Protein AF-A0A6A2F2E6-F1 (afdb_monomer)

Nearest PDB structures (foldseek):
  6nr8-assembly1_4  TM=7.360E-01  e=3.301E-01  Homo sapiens
  8i7o-assembly1_D4  TM=3.933E-01  e=9.699E+00  Mus musculus

Foldseek 3Di:
DPDLVNLVVVLVVLVVVLVVLVVVLVVLVVVLVVVVDDDDPQDWDFDDDVPDTDTDSDNVVSNVVSVVSSVVSVVVSVVSVVVSVVSVCVSPDDDD

Secondary structure (DSSP, 8-state):
---HHHHHHHHHHHHHHHHHHHHHHHHHHHHHHHTTSS------EEEEETTEEEEE--HHHHHHHHHHHHHHHHHHHHHHHHHHHHHHHHHHSPP-

Mean predicted aligned error: 10.15 Å

pLDDT: mean 73.49, std 14.68, range [41.59, 91.19]

Structure (mmCIF, N/CA/C/O backbone):
data_AF-A0A6A2F2E6-F1
#
_entry.id   AF-A0A6A2F2E6-F1
#
loop_
_atom_site.group_PDB
_atom_site.id
_atom_site.type_symbol
_atom_site.label_atom_id
_atom_site.label_alt_id
_atom_site.label_comp_id
_atom_site.label_asym_id
_atom_site.label_entity_id
_atom_site.label_seq_id
_atom_site.pdbx_PDB_ins_code
_atom_site.Cartn_x
_atom_site.Cartn_y
_atom_site.Cartn_z
_atom_site.occupancy
_atom_site.B_iso_or_equiv
_atom_site.auth_seq_id
_atom_site.auth_comp_id
_atom_site.auth_asym_id
_atom_site.auth_atom_id
_atom_site.pdbx_PDB_model_num
ATOM 1 N N . MET A 1 1 ? -9.487 -8.969 29.218 1.00 50.56 1 MET A N 1
ATOM 2 C CA . MET A 1 1 ? -10.367 -8.064 28.449 1.00 50.56 1 MET A CA 1
ATOM 3 C C . MET A 1 1 ? -9.460 -7.045 27.780 1.00 50.56 1 MET A C 1
ATOM 5 O O . MET A 1 1 ? -8.777 -6.346 28.517 1.00 50.56 1 MET A O 1
ATOM 9 N N . GLU A 1 2 ? -9.368 -7.004 26.446 1.00 54.97 2 GLU A N 1
ATOM 10 C CA . GLU A 1 2 ? -8.631 -5.923 25.762 1.00 54.97 2 GLU A CA 1
ATOM 11 C C . GLU A 1 2 ? -9.223 -4.571 26.191 1.00 54.97 2 GLU A C 1
ATOM 13 O O . GLU A 1 2 ? -10.447 -4.394 26.255 1.00 54.97 2 GLU A O 1
ATOM 18 N N . ASN A 1 3 ? -8.344 -3.645 26.572 1.00 79.88 3 ASN A N 1
ATOM 19 C CA . ASN A 1 3 ? -8.717 -2.322 27.050 1.00 79.88 3 ASN A CA 1
ATOM 20 C C . ASN A 1 3 ? -9.184 -1.493 25.845 1.00 79.88 3 ASN A C 1
ATOM 22 O O . ASN A 1 3 ? -8.506 -1.458 24.823 1.00 79.88 3 ASN A O 1
ATOM 26 N N . THR A 1 4 ? -10.320 -0.804 25.934 1.00 76.38 4 THR A N 1
ATOM 27 C CA . THR A 1 4 ? -10.843 0.026 24.833 1.00 76.38 4 THR A CA 1
ATOM 28 C C . THR A 1 4 ? -9.798 1.040 24.333 1.00 76.38 4 THR A C 1
ATOM 30 O O . THR A 1 4 ? -9.708 1.300 23.136 1.00 76.38 4 THR A O 1
ATOM 33 N N . ASN A 1 5 ? -8.925 1.535 25.222 1.00 80.75 5 ASN A N 1
ATOM 34 C CA . ASN A 1 5 ? -7.792 2.394 24.854 1.00 80.75 5 ASN A CA 1
ATOM 35 C C . ASN A 1 5 ? -6.751 1.701 23.956 1.00 80.75 5 ASN A C 1
ATOM 37 O O . ASN A 1 5 ? -6.121 2.348 23.124 1.00 80.75 5 ASN A O 1
ATOM 41 N N . GLU A 1 6 ? -6.553 0.395 24.110 1.00 84.69 6 GLU A N 1
ATOM 42 C CA . GLU A 1 6 ? -5.652 -0.405 23.275 1.00 84.69 6 GLU A CA 1
ATOM 43 C C . GLU A 1 6 ? -6.238 -0.613 21.872 1.00 84.69 6 GLU A C 1
ATOM 45 O O . GLU A 1 6 ? -5.528 -0.469 20.875 1.00 84.69 6 GLU A O 1
ATOM 50 N N . LEU A 1 7 ? -7.554 -0.834 21.785 1.00 82.75 7 LEU A N 1
ATOM 51 C CA . LEU A 1 7 ? -8.276 -0.931 20.514 1.00 82.75 7 LEU A CA 1
ATOM 52 C C . LEU A 1 7 ? -8.220 0.385 19.720 1.00 82.75 7 LEU A C 1
ATOM 54 O O . LEU A 1 7 ? -7.969 0.355 18.515 1.00 82.75 7 LEU A O 1
ATOM 58 N N . TYR A 1 8 ? -8.364 1.539 20.383 1.00 86.50 8 TYR A N 1
ATOM 59 C CA . TYR A 1 8 ? -8.199 2.847 19.737 1.00 86.50 8 TYR A CA 1
ATOM 60 C C . TYR A 1 8 ? -6.769 3.078 19.230 1.00 86.50 8 TYR A C 1
ATOM 62 O O . TYR A 1 8 ? -6.593 3.435 18.066 1.00 86.50 8 TYR A O 1
ATOM 70 N N . LYS A 1 9 ? -5.737 2.789 20.035 1.00 88.12 9 LYS A N 1
ATOM 71 C CA . LYS A 1 9 ? -4.331 2.886 19.588 1.00 88.12 9 LYS A CA 1
ATOM 72 C C . LYS A 1 9 ? -4.041 1.989 18.382 1.00 88.12 9 LYS A C 1
ATOM 74 O O . LYS A 1 9 ? -3.326 2.379 17.453 1.00 88.12 9 LYS A O 1
ATOM 79 N N . ARG A 1 10 ? -4.610 0.781 18.369 1.00 86.00 10 ARG A N 1
ATOM 80 C CA . ARG A 1 10 ? -4.485 -0.155 17.246 1.00 86.00 10 ARG A CA 1
ATOM 81 C C . ARG A 1 10 ? -5.175 0.386 15.994 1.00 86.00 10 ARG A C 1
ATOM 83 O O . ARG A 1 10 ? -4.603 0.299 14.908 1.00 86.00 10 ARG A O 1
ATOM 90 N N . LEU A 1 11 ? -6.356 0.984 16.141 1.00 87.81 11 LEU A N 1
ATOM 91 C CA . LEU A 1 11 ? -7.081 1.635 15.051 1.00 87.81 11 LEU A CA 1
ATOM 92 C C . LEU A 1 11 ? -6.282 2.807 14.459 1.00 87.81 11 LEU A C 1
ATOM 94 O O . LEU A 1 11 ? -6.104 2.867 13.243 1.00 87.81 11 LEU A O 1
ATOM 98 N N . GLU A 1 12 ? -5.741 3.692 15.299 1.00 89.50 12 GLU A N 1
ATOM 99 C CA . GLU A 1 12 ? -4.890 4.811 14.871 1.00 89.50 12 GLU A CA 1
ATOM 100 C C . GLU A 1 12 ? -3.671 4.325 14.079 1.00 89.50 12 GLU A C 1
ATOM 102 O O . GLU A 1 12 ? -3.391 4.830 12.988 1.00 89.50 12 GLU A O 1
ATOM 107 N N . THR A 1 13 ? -2.999 3.285 14.580 1.00 89.88 13 THR A N 1
ATOM 108 C CA . THR A 1 13 ? -1.851 2.660 13.906 1.00 89.88 13 THR A CA 1
ATOM 109 C C . THR A 1 13 ? -2.236 2.115 12.528 1.00 89.88 13 THR A C 1
ATOM 111 O O . THR A 1 13 ? -1.552 2.367 11.534 1.00 89.88 13 THR A O 1
ATOM 114 N N . LEU A 1 14 ? -3.363 1.403 12.428 1.00 85.94 14 LEU A N 1
ATOM 115 C CA . LE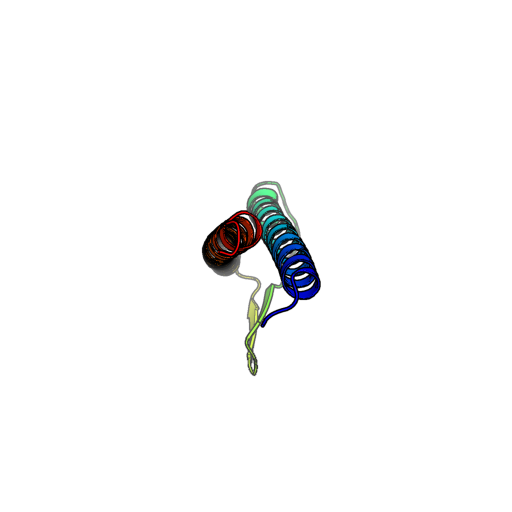U A 1 14 ? -3.842 0.850 11.159 1.00 85.94 14 LEU A CA 1
ATOM 116 C C . LEU A 1 14 ? -4.217 1.944 10.154 1.00 85.94 14 LEU A C 1
ATOM 118 O O . LEU A 1 14 ? -3.879 1.829 8.974 1.00 85.94 14 LEU A O 1
ATOM 122 N N . VAL A 1 15 ? -4.858 3.023 10.609 1.00 87.94 15 VAL A N 1
ATOM 123 C CA . VAL A 1 15 ? -5.182 4.186 9.772 1.00 87.94 15 VAL A CA 1
ATOM 124 C C . VAL A 1 15 ? -3.907 4.871 9.275 1.00 87.94 15 VAL A C 1
ATOM 126 O O . VAL A 1 15 ? -3.825 5.222 8.095 1.00 87.94 15 VAL A O 1
ATOM 129 N N . ALA A 1 16 ? -2.899 5.038 10.136 1.00 87.88 16 ALA A N 1
ATOM 130 C CA . ALA A 1 16 ? -1.607 5.601 9.753 1.00 87.88 16 ALA A CA 1
ATOM 131 C C . ALA A 1 16 ? -0.914 4.742 8.682 1.00 87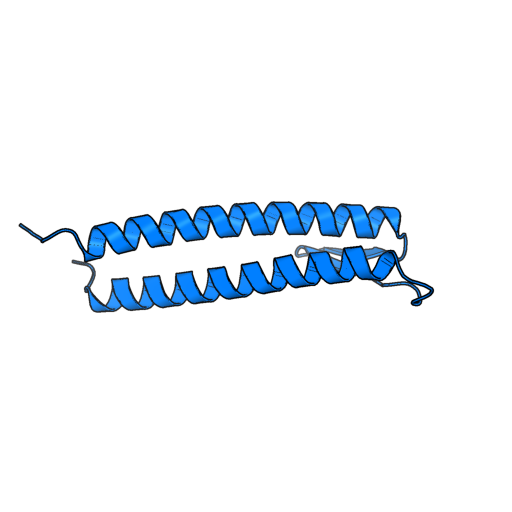.88 16 ALA A C 1
ATOM 133 O O . ALA A 1 16 ? -0.488 5.269 7.652 1.00 87.88 16 ALA A O 1
ATOM 134 N N . HIS A 1 17 ? -0.886 3.418 8.862 1.00 86.00 17 HIS A N 1
ATOM 135 C CA . HIS A 1 17 ? -0.332 2.488 7.875 1.00 86.00 17 HIS A CA 1
ATOM 136 C C . HIS A 1 17 ? -1.093 2.526 6.545 1.00 86.00 17 HIS A C 1
ATOM 138 O O . HIS A 1 17 ? -0.467 2.601 5.489 1.00 86.00 17 HIS A O 1
ATOM 144 N N . ARG A 1 18 ? -2.434 2.553 6.567 1.00 90.00 18 ARG A N 1
ATOM 145 C CA . ARG A 1 18 ? -3.254 2.671 5.348 1.00 90.00 18 ARG A CA 1
ATOM 146 C C .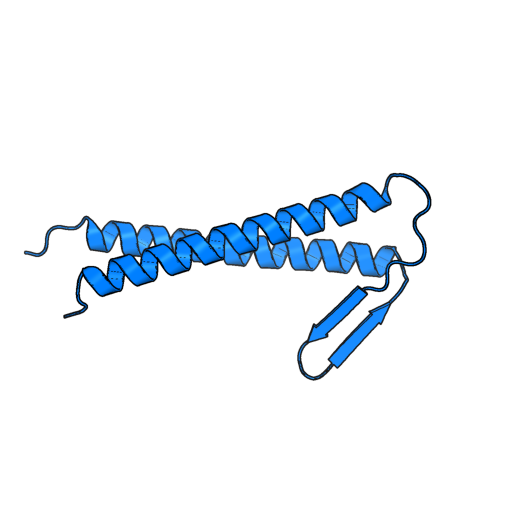 ARG A 1 18 ? -2.924 3.948 4.570 1.00 90.00 18 ARG A C 1
ATOM 148 O O . ARG A 1 18 ? -2.780 3.907 3.348 1.00 90.00 18 ARG A O 1
ATOM 155 N N . LYS A 1 19 ? -2.778 5.081 5.270 1.00 87.69 19 LYS A N 1
ATOM 156 C CA . LYS A 1 19 ? -2.394 6.370 4.665 1.00 87.69 19 LYS A CA 1
ATOM 157 C C . LYS A 1 19 ? -0.993 6.313 4.054 1.00 87.69 19 LYS A C 1
ATOM 159 O O . LYS A 1 19 ? -0.808 6.810 2.946 1.00 87.69 19 LYS A O 1
ATOM 164 N N . ALA A 1 20 ? -0.029 5.708 4.745 1.00 81.88 20 ALA A N 1
ATOM 165 C CA . ALA A 1 20 ? 1.330 5.543 4.234 1.00 81.88 20 ALA A CA 1
ATOM 166 C C . ALA A 1 20 ? 1.361 4.682 2.958 1.00 81.88 20 ALA A C 1
ATOM 168 O O . ALA A 1 20 ? 1.916 5.117 1.951 1.00 81.88 20 ALA A O 1
ATOM 169 N N . LEU A 1 21 ? 0.680 3.530 2.963 1.00 79.88 21 LEU A N 1
ATOM 170 C CA . LEU A 1 21 ? 0.560 2.650 1.794 1.00 79.88 21 LEU A CA 1
ATOM 171 C C . LEU A 1 21 ? -0.134 3.342 0.612 1.00 79.88 21 LEU A C 1
ATOM 173 O O . LEU A 1 21 ? 0.294 3.190 -0.532 1.00 79.88 21 LEU A O 1
ATOM 177 N N . SER A 1 22 ? -1.171 4.146 0.876 1.00 81.94 22 SER A N 1
ATOM 178 C CA . SER A 1 22 ? -1.855 4.925 -0.170 1.00 81.94 22 SER A CA 1
ATOM 179 C C . SER A 1 22 ? -0.887 5.909 -0.836 1.00 81.94 22 SER A C 1
ATOM 181 O O . SER A 1 22 ? -0.747 5.899 -2.054 1.00 81.94 22 SER A O 1
ATOM 183 N N . ARG A 1 23 ? -0.125 6.675 -0.039 1.00 83.12 23 ARG A N 1
ATOM 184 C CA . ARG A 1 23 ? 0.893 7.609 -0.555 1.00 83.12 23 ARG A CA 1
ATOM 185 C C . ARG A 1 23 ? 1.978 6.904 -1.369 1.00 83.12 23 ARG A C 1
ATOM 187 O O . ARG A 1 23 ? 2.392 7.423 -2.398 1.00 83.12 23 ARG A O 1
ATOM 194 N N . GLN A 1 24 ? 2.439 5.735 -0.922 1.00 75.19 24 GLN A N 1
ATOM 195 C CA . GLN A 1 24 ? 3.419 4.937 -1.666 1.00 75.19 24 GLN A CA 1
ATOM 196 C C . GLN A 1 24 ? 2.850 4.447 -3.003 1.00 75.19 24 GLN A C 1
ATOM 198 O O . GLN A 1 24 ? 3.530 4.520 -4.022 1.00 75.19 24 GLN A O 1
ATOM 203 N N . THR A 1 25 ? 1.589 4.010 -3.017 1.00 80.88 25 THR A N 1
ATOM 204 C CA . THR A 1 25 ? 0.891 3.593 -4.243 1.00 80.88 25 THR A CA 1
ATOM 205 C C . THR A 1 25 ? 0.751 4.756 -5.228 1.00 80.88 25 THR A C 1
ATOM 207 O O . THR A 1 25 ? 1.043 4.593 -6.414 1.00 80.88 25 THR A O 1
ATOM 210 N N . ASP A 1 26 ? 0.366 5.939 -4.743 1.00 79.25 26 ASP A N 1
ATOM 211 C CA . ASP A 1 26 ? 0.258 7.153 -5.559 1.00 79.25 26 ASP A CA 1
ATOM 212 C C . ASP A 1 26 ? 1.622 7.579 -6.115 1.00 79.25 26 ASP A C 1
ATOM 214 O O . ASP A 1 26 ? 1.737 7.908 -7.295 1.00 79.25 26 ASP A O 1
ATOM 218 N N . HIS A 1 27 ? 2.678 7.507 -5.302 1.00 78.12 27 HIS A N 1
ATOM 219 C CA . HIS A 1 27 ? 4.036 7.818 -5.741 1.00 78.12 27 HIS A CA 1
ATOM 220 C C . HIS A 1 27 ? 4.516 6.873 -6.849 1.00 78.12 27 HIS A C 1
ATOM 222 O O . HIS A 1 27 ? 5.021 7.341 -7.867 1.00 78.12 27 HIS A O 1
ATOM 228 N N . LEU A 1 28 ? 4.290 5.561 -6.713 1.00 78.31 28 LEU A N 1
ATOM 229 C CA . LEU A 1 28 ? 4.616 4.587 -7.763 1.00 78.31 28 LEU A CA 1
ATOM 230 C C . LEU A 1 28 ? 3.874 4.881 -9.071 1.00 78.31 28 LEU A C 1
ATOM 232 O O . LEU A 1 28 ? 4.436 4.701 -10.151 1.00 78.31 28 LEU A O 1
ATOM 236 N N . ARG A 1 29 ? 2.623 5.345 -8.984 1.00 81.62 29 ARG A N 1
ATOM 237 C CA . ARG A 1 29 ? 1.836 5.753 -10.153 1.00 81.62 29 ARG A CA 1
ATOM 238 C C . ARG A 1 29 ? 2.425 6.992 -10.824 1.00 81.62 29 ARG A C 1
ATOM 240 O O . ARG A 1 29 ? 2.515 7.016 -12.048 1.00 81.62 29 ARG A O 1
ATOM 247 N N . VAL A 1 30 ? 2.847 7.992 -10.048 1.00 78.75 30 VAL A N 1
ATOM 248 C CA . VAL A 1 30 ? 3.520 9.191 -10.574 1.00 78.75 30 VAL A CA 1
ATOM 249 C C . VAL A 1 30 ? 4.832 8.810 -11.256 1.00 78.75 30 VAL A C 1
ATOM 251 O O . VAL A 1 30 ? 5.033 9.192 -12.401 1.00 78.75 30 VAL A O 1
ATOM 254 N N . MET A 1 31 ? 5.668 7.975 -10.630 1.00 73.38 31 MET A N 1
ATOM 255 C CA . MET A 1 31 ? 6.918 7.502 -11.242 1.00 73.38 31 MET A CA 1
ATOM 256 C C . MET A 1 31 ? 6.666 6.753 -12.559 1.00 73.38 31 MET A C 1
ATOM 258 O O . MET A 1 31 ? 7.366 6.973 -13.545 1.00 73.38 31 MET A O 1
ATOM 262 N N . GLU A 1 32 ? 5.639 5.898 -12.611 1.00 71.50 32 GLU A N 1
ATOM 263 C CA . GLU A 1 32 ? 5.240 5.214 -13.844 1.00 71.50 32 GLU A CA 1
ATOM 264 C C . GLU A 1 32 ? 4.781 6.195 -14.940 1.00 71.50 32 GLU A C 1
ATOM 266 O O . GLU A 1 32 ? 5.106 5.997 -16.112 1.00 71.50 32 GLU A O 1
ATOM 271 N N . GLN A 1 33 ? 4.056 7.257 -14.574 1.00 70.88 33 GLN A N 1
ATOM 272 C CA . GLN A 1 33 ? 3.536 8.271 -15.499 1.00 70.88 33 GLN A CA 1
ATOM 273 C C . GLN A 1 33 ? 4.605 9.268 -15.969 1.00 70.88 33 GLN A C 1
ATOM 275 O O . GLN A 1 33 ? 4.626 9.620 -17.149 1.00 70.88 33 GLN A O 1
ATOM 280 N N . GLU A 1 34 ? 5.522 9.686 -15.099 1.00 66.44 34 GLU A N 1
ATOM 281 C CA . GLU A 1 34 ? 6.654 10.559 -15.438 1.00 66.44 34 GLU A CA 1
ATOM 282 C C . GLU A 1 34 ? 7.587 9.897 -16.465 1.00 66.44 34 GLU A C 1
ATOM 284 O O . GLU A 1 34 ? 8.178 10.575 -17.302 1.00 66.44 34 GLU A O 1
ATOM 289 N N . HIS A 1 35 ? 7.634 8.560 -16.528 1.00 58.34 35 HIS A N 1
ATOM 290 C CA . HIS A 1 35 ? 8.328 7.840 -17.604 1.00 58.34 35 HIS A CA 1
ATOM 291 C C . HIS A 1 35 ? 7.738 8.044 -19.007 1.00 58.34 35 HIS A C 1
ATOM 293 O O . HIS A 1 35 ? 8.392 7.687 -19.992 1.00 58.34 35 HIS A O 1
ATOM 299 N N . THR A 1 36 ? 6.536 8.613 -19.116 1.00 54.56 36 THR A N 1
ATOM 300 C CA . THR A 1 36 ? 5.897 8.954 -20.395 1.00 54.56 36 THR A CA 1
ATOM 301 C C . THR A 1 36 ? 6.322 10.333 -20.916 1.00 54.56 36 THR A C 1
ATOM 303 O O . THR A 1 36 ? 6.113 10.611 -22.093 1.00 54.56 36 THR A O 1
ATOM 306 N N . ILE A 1 37 ? 6.956 11.181 -20.093 1.00 41.59 37 ILE A N 1
ATOM 307 C CA . ILE A 1 37 ? 7.357 12.546 -20.465 1.00 41.59 37 ILE A CA 1
ATOM 308 C C . ILE A 1 37 ? 8.884 12.679 -20.347 1.00 41.59 37 ILE A C 1
ATOM 310 O O . ILE A 1 37 ? 9.433 12.897 -19.279 1.00 41.59 37 ILE A O 1
ATOM 314 N N . ASN A 1 38 ? 9.561 12.523 -21.487 1.00 44.41 38 ASN A N 1
ATOM 315 C CA . ASN A 1 38 ? 10.923 12.972 -21.801 1.00 44.41 38 ASN A CA 1
ATOM 316 C C . ASN A 1 38 ? 12.055 12.730 -20.775 1.00 44.41 38 ASN A C 1
ATOM 318 O O . ASN A 1 38 ? 12.281 13.485 -19.837 1.00 44.41 38 ASN A O 1
ATOM 322 N N . GLY A 1 39 ? 12.932 11.780 -21.116 1.00 44.69 39 GLY A N 1
ATOM 323 C CA . GLY A 1 39 ? 14.374 12.049 -21.038 1.00 44.69 39 GLY A CA 1
ATOM 324 C C . GLY A 1 39 ? 15.065 12.066 -19.671 1.00 44.69 39 GLY A C 1
ATOM 325 O O . GLY A 1 39 ? 16.134 12.659 -19.587 1.00 44.69 39 GLY A O 1
ATOM 326 N N . TYR A 1 40 ? 14.557 11.398 -18.631 1.00 44.00 40 TYR A N 1
ATOM 327 C CA . TYR A 1 40 ? 15.329 11.237 -17.387 1.00 44.00 40 TYR A CA 1
ATOM 328 C C . TYR A 1 40 ? 16.281 10.017 -17.410 1.00 44.00 40 TYR A C 1
ATOM 330 O O . TYR A 1 40 ? 15.920 8.942 -17.910 1.00 44.00 40 TYR A O 1
ATOM 338 N N . PRO A 1 41 ? 17.522 10.167 -16.901 1.00 45.78 41 PRO A N 1
ATOM 339 C CA . PRO A 1 41 ? 18.591 9.187 -17.034 1.00 45.78 41 PRO A CA 1
ATOM 340 C C . PRO A 1 41 ? 18.315 7.958 -16.164 1.00 45.78 41 PRO A C 1
ATOM 342 O O . PRO A 1 41 ? 18.019 8.081 -14.982 1.00 45.78 41 PRO A O 1
ATOM 345 N N . LYS A 1 42 ? 18.423 6.772 -16.780 1.00 48.19 42 LYS A N 1
ATOM 346 C CA . LYS A 1 42 ? 18.576 5.435 -16.166 1.00 48.19 42 LYS A CA 1
ATOM 347 C C . LYS A 1 42 ? 18.106 5.350 -14.707 1.00 48.19 42 LYS A C 1
ATOM 349 O O . LYS A 1 42 ? 18.922 5.289 -13.789 1.00 48.19 42 LYS A O 1
ATOM 354 N N . MET A 1 43 ? 16.790 5.296 -14.505 1.00 48.44 43 MET A N 1
ATOM 355 C CA . MET A 1 43 ? 16.242 5.025 -13.183 1.00 48.44 43 MET A CA 1
ATOM 356 C C . MET A 1 43 ? 16.741 3.652 -12.718 1.00 48.44 43 MET A C 1
ATOM 358 O O . MET A 1 43 ? 16.498 2.638 -13.371 1.00 48.44 43 MET A O 1
ATOM 362 N N . ARG A 1 44 ? 17.514 3.637 -11.631 1.00 52.12 44 ARG A N 1
ATOM 363 C CA . ARG A 1 44 ? 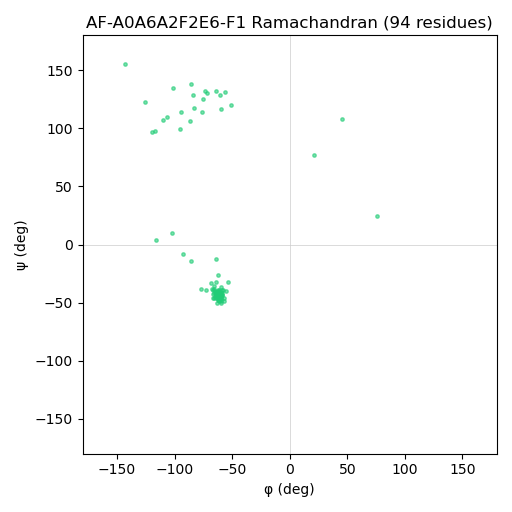18.080 2.424 -11.043 1.00 52.12 44 ARG A CA 1
ATOM 364 C C . ARG A 1 44 ? 17.153 1.979 -9.927 1.00 52.12 44 ARG A C 1
ATOM 366 O O . ARG A 1 44 ? 17.214 2.510 -8.824 1.00 52.12 44 ARG A O 1
ATOM 373 N N . LEU A 1 45 ? 16.302 1.005 -10.217 1.00 56.75 45 LEU A N 1
ATOM 374 C CA . LEU A 1 45 ? 15.480 0.392 -9.184 1.00 56.75 45 LEU A CA 1
ATOM 375 C C . LEU A 1 45 ? 16.365 -0.546 -8.357 1.00 56.75 45 LEU A C 1
ATOM 377 O O . LEU A 1 45 ? 17.019 -1.406 -8.942 1.00 56.75 45 LEU A O 1
ATOM 381 N N . SER A 1 46 ? 16.405 -0.363 -7.036 1.00 54.34 46 SER A N 1
ATOM 382 C CA . SER A 1 46 ? 16.949 -1.350 -6.097 1.00 54.34 46 SER A CA 1
ATOM 383 C C . SER A 1 46 ? 15.778 -1.914 -5.305 1.00 54.34 46 SER A C 1
ATOM 385 O O . SER A 1 46 ? 15.192 -1.197 -4.502 1.00 54.34 46 SER A O 1
ATOM 387 N N . ILE A 1 47 ? 15.398 -3.159 -5.582 1.00 55.78 47 ILE A N 1
ATOM 388 C CA . ILE A 1 47 ? 14.379 -3.858 -4.790 1.00 55.78 47 ILE A CA 1
ATOM 389 C C . ILE A 1 47 ? 15.131 -4.657 -3.740 1.00 55.78 47 ILE A C 1
ATOM 391 O O . ILE A 1 47 ? 15.887 -5.564 -4.093 1.00 55.78 47 ILE A O 1
ATOM 395 N N . GLU A 1 48 ? 14.954 -4.302 -2.474 1.00 48.75 48 GLU A N 1
ATOM 396 C CA . GLU A 1 48 ? 15.461 -5.082 -1.352 1.00 48.75 48 GLU A CA 1
ATOM 397 C C . GLU A 1 48 ? 14.427 -6.150 -0.994 1.00 48.75 48 GLU A C 1
ATOM 399 O O . GLU A 1 48 ? 13.368 -5.861 -0.445 1.00 48.75 48 GLU A O 1
ATOM 404 N N . SER A 1 49 ? 14.730 -7.397 -1.336 1.00 48.62 49 SER A N 1
ATOM 405 C CA . SER A 1 49 ? 14.024 -8.577 -0.846 1.00 48.62 49 SER A CA 1
ATOM 406 C C . SER A 1 49 ? 15.050 -9.364 -0.057 1.00 48.62 49 SER A C 1
ATOM 408 O O . SER A 1 49 ? 15.876 -10.024 -0.666 1.00 48.62 49 SER A O 1
ATOM 410 N N . HIS A 1 50 ? 15.090 -9.231 1.271 1.00 45.81 50 HIS A N 1
ATOM 411 C CA . HIS A 1 50 ? 16.140 -9.857 2.082 1.00 45.81 50 HIS A CA 1
ATOM 412 C C . HIS A 1 50 ? 16.272 -11.361 1.743 1.00 45.81 50 HIS A C 1
ATOM 414 O O . HIS A 1 50 ? 15.278 -12.075 1.890 1.00 45.81 50 HIS A O 1
ATOM 420 N N . PRO A 1 51 ? 17.442 -11.857 1.276 1.00 49.59 51 PRO A N 1
ATOM 421 C CA . PRO A 1 51 ? 18.780 -11.235 1.277 1.00 49.59 51 PRO A CA 1
ATOM 422 C C . PRO A 1 51 ? 19.269 -10.635 -0.070 1.00 49.59 51 PRO A C 1
ATOM 424 O O . PRO A 1 51 ? 20.441 -10.295 -0.208 1.00 49.59 51 PRO A O 1
ATOM 427 N N . HIS A 1 52 ? 18.423 -10.518 -1.089 1.00 48.12 52 HIS A N 1
ATOM 428 C CA . HIS A 1 52 ? 18.767 -10.091 -2.445 1.00 48.12 52 HIS A CA 1
ATOM 429 C C . HIS A 1 52 ? 18.400 -8.630 -2.754 1.00 48.12 52 HIS A C 1
ATOM 431 O O . HIS A 1 52 ? 17.284 -8.168 -2.518 1.00 48.12 52 HIS A O 1
ATOM 437 N N . THR A 1 53 ? 19.333 -7.911 -3.384 1.00 56.69 53 THR A N 1
ATOM 438 C CA . THR A 1 53 ? 19.067 -6.603 -3.997 1.00 56.69 53 THR A CA 1
ATOM 439 C C . THR A 1 53 ? 19.051 -6.741 -5.514 1.00 56.69 53 THR A C 1
ATO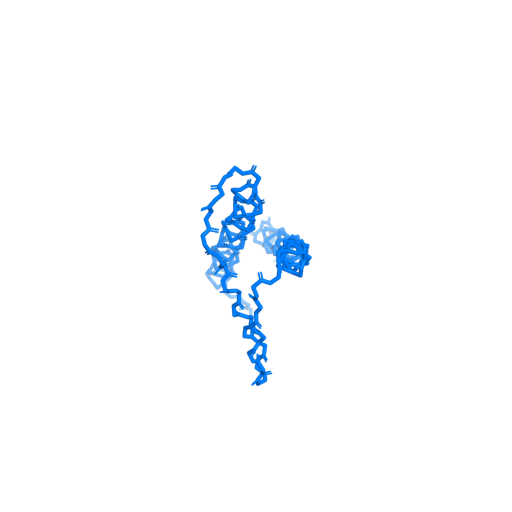M 441 O O . THR A 1 53 ? 20.097 -6.927 -6.138 1.00 56.69 53 THR A O 1
ATOM 444 N N . PHE A 1 54 ? 17.880 -6.614 -6.135 1.00 58.06 54 PHE A N 1
ATOM 445 C CA . PHE A 1 54 ? 17.772 -6.597 -7.595 1.00 58.06 54 PHE A CA 1
ATOM 446 C C . PHE A 1 54 ? 18.021 -5.184 -8.132 1.00 58.06 54 PHE A C 1
ATOM 448 O O . PHE A 1 54 ? 17.390 -4.241 -7.659 1.00 58.06 54 PHE A O 1
ATOM 455 N N . LYS A 1 55 ? 18.920 -5.032 -9.118 1.00 63.16 55 LYS A N 1
ATOM 456 C CA . LYS A 1 55 ? 19.264 -3.739 -9.738 1.00 63.16 55 LYS A CA 1
ATOM 457 C C . LYS A 1 55 ? 19.090 -3.799 -11.251 1.00 63.16 55 LYS A C 1
ATOM 459 O O . LYS A 1 55 ? 19.737 -4.605 -11.911 1.00 63.16 55 LYS A O 1
ATOM 464 N N . THR A 1 56 ? 18.268 -2.918 -11.819 1.00 64.44 56 THR A N 1
ATOM 465 C CA . THR A 1 56 ? 18.085 -2.830 -13.278 1.00 64.44 56 THR A CA 1
ATOM 466 C C . THR A 1 56 ? 17.901 -1.392 -13.752 1.00 64.44 56 THR A C 1
ATOM 468 O O . THR A 1 56 ? 17.455 -0.532 -12.997 1.00 64.44 56 THR A O 1
ATOM 471 N N . VAL A 1 57 ? 18.243 -1.153 -15.020 1.00 68.00 57 VAL A N 1
ATOM 472 C CA . VAL A 1 57 ? 17.974 0.090 -15.768 1.00 68.00 57 VAL A CA 1
ATOM 473 C C . VAL A 1 57 ? 17.035 -0.152 -16.959 1.00 68.00 57 VAL A C 1
ATOM 475 O O . VAL A 1 57 ? 16.784 0.753 -17.755 1.00 68.00 57 VAL A O 1
ATOM 478 N N . ASN A 1 58 ? 16.533 -1.385 -17.122 1.00 75.94 58 ASN A N 1
ATOM 479 C CA . ASN A 1 58 ? 15.623 -1.746 -18.205 1.00 75.94 58 ASN A CA 1
ATOM 480 C C . ASN A 1 58 ? 14.213 -1.216 -17.903 1.00 75.94 58 ASN A C 1
ATOM 482 O O . ASN A 1 58 ? 13.543 -1.699 -16.990 1.00 75.94 58 ASN A O 1
ATOM 486 N N . LYS A 1 59 ? 13.748 -0.262 -18.717 1.00 71.44 59 LYS A N 1
ATOM 487 C CA . LYS A 1 59 ? 12.444 0.403 -18.558 1.00 71.44 59 LYS A CA 1
ATOM 488 C C . LYS A 1 59 ? 11.261 -0.570 -18.510 1.00 71.44 59 LYS A C 1
ATOM 490 O O . LYS A 1 59 ? 10.361 -0.380 -17.700 1.00 71.44 59 LYS A O 1
ATOM 495 N N . ALA A 1 60 ? 11.257 -1.619 -19.336 1.00 76.25 60 ALA A N 1
ATOM 496 C CA . ALA A 1 60 ? 10.170 -2.600 -19.348 1.00 76.25 60 ALA A CA 1
ATOM 497 C C . ALA A 1 60 ? 10.130 -3.430 -18.057 1.00 76.25 60 ALA A C 1
ATOM 499 O O . ALA A 1 60 ? 9.050 -3.703 -17.536 1.00 76.25 60 ALA A O 1
ATOM 500 N N . VAL A 1 61 ? 11.297 -3.796 -17.516 1.00 75.75 61 VAL A N 1
ATOM 501 C CA . VAL A 1 61 ? 11.391 -4.511 -16.233 1.00 75.75 61 VAL A CA 1
ATOM 502 C C . VAL A 1 61 ? 10.930 -3.611 -15.090 1.00 75.75 61 VAL A C 1
ATOM 504 O O . VAL A 1 61 ? 10.107 -4.023 -14.284 1.00 75.75 61 VAL A O 1
ATOM 507 N N . ILE A 1 62 ? 11.393 -2.362 -15.063 1.00 73.19 62 ILE A N 1
ATOM 508 C CA . ILE A 1 62 ? 10.998 -1.358 -14.069 1.00 73.19 62 ILE A CA 1
ATOM 509 C C . ILE A 1 62 ? 9.481 -1.149 -14.062 1.00 73.19 62 ILE A C 1
ATOM 511 O O . ILE A 1 62 ? 8.862 -1.214 -13.004 1.00 73.19 62 ILE A O 1
ATOM 515 N N . LYS A 1 63 ? 8.870 -0.963 -15.239 1.00 75.19 63 LYS A N 1
ATOM 516 C CA . LYS A 1 63 ? 7.419 -0.778 -15.359 1.00 75.19 63 LYS A CA 1
ATOM 517 C C . LYS A 1 63 ? 6.646 -1.981 -14.817 1.00 75.19 63 LYS A C 1
ATOM 519 O O . LYS A 1 63 ? 5.684 -1.808 -14.077 1.00 75.19 63 LYS A O 1
ATOM 524 N N . LYS A 1 64 ? 7.092 -3.202 -15.138 1.00 79.56 64 LYS A N 1
ATOM 525 C CA . LYS A 1 64 ? 6.495 -4.429 -14.587 1.00 79.56 64 LYS A CA 1
ATOM 526 C C . LYS A 1 64 ? 6.600 -4.478 -13.065 1.00 79.56 64 LYS A C 1
ATOM 528 O O . LYS A 1 64 ? 5.627 -4.843 -12.417 1.00 79.56 64 LYS A O 1
ATOM 533 N N . VAL A 1 65 ? 7.740 -4.087 -12.498 1.00 79.69 65 VAL A N 1
ATOM 534 C CA . VAL A 1 65 ? 7.904 -4.051 -11.041 1.00 79.69 65 VAL A CA 1
ATOM 535 C C . VAL A 1 65 ? 6.976 -3.023 -10.400 1.00 79.69 65 VAL A C 1
ATOM 537 O O . VAL A 1 65 ? 6.324 -3.344 -9.416 1.00 79.69 65 VAL A O 1
ATOM 540 N N . PHE A 1 66 ? 6.866 -1.814 -10.952 1.00 78.62 66 PHE A N 1
ATOM 541 C CA . PHE A 1 66 ? 5.928 -0.818 -10.432 1.00 78.62 66 PHE A CA 1
ATOM 542 C C . PHE A 1 66 ? 4.484 -1.300 -10.475 1.00 78.62 66 PHE A C 1
ATOM 544 O O . PHE A 1 66 ? 3.782 -1.154 -9.480 1.00 78.62 66 PHE A O 1
ATOM 551 N N . ALA A 1 67 ? 4.059 -1.934 -11.568 1.00 79.56 67 ALA A N 1
ATOM 552 C CA . ALA A 1 67 ? 2.726 -2.518 -11.657 1.00 79.56 67 ALA A CA 1
ATOM 553 C C . ALA A 1 67 ? 2.497 -3.613 -10.595 1.00 79.56 67 ALA A C 1
ATOM 555 O O . ALA A 1 67 ? 1.440 -3.636 -9.965 1.00 79.56 67 ALA A O 1
ATOM 556 N N . LEU A 1 68 ? 3.489 -4.483 -10.358 1.00 82.88 68 LEU A N 1
ATOM 557 C CA . LEU A 1 68 ? 3.429 -5.511 -9.311 1.00 82.88 68 LEU A CA 1
ATOM 558 C C . LEU A 1 68 ? 3.334 -4.893 -7.908 1.00 82.88 68 LEU A C 1
ATOM 560 O O . LEU A 1 68 ? 2.415 -5.224 -7.167 1.00 82.88 68 LEU A O 1
ATOM 564 N N . LEU A 1 69 ? 4.209 -3.941 -7.573 1.00 80.12 69 LEU A N 1
ATOM 565 C CA . LEU A 1 69 ? 4.197 -3.257 -6.274 1.00 80.12 69 LEU A CA 1
ATOM 566 C C . LEU A 1 69 ? 2.897 -2.472 -6.047 1.00 80.12 69 LEU A C 1
ATOM 568 O O . LEU A 1 69 ? 2.343 -2.496 -4.950 1.00 80.12 69 LEU A O 1
ATOM 572 N N . GLN A 1 70 ? 2.367 -1.807 -7.081 1.00 80.38 70 GLN A N 1
ATOM 573 C CA . GLN A 1 70 ? 1.064 -1.143 -7.003 1.00 80.38 70 GLN A CA 1
ATOM 574 C C . GLN A 1 70 ? -0.059 -2.147 -6.702 1.00 80.38 70 GLN A C 1
ATOM 576 O O . GLN A 1 70 ? -0.945 -1.841 -5.903 1.00 80.38 70 GLN A O 1
ATOM 581 N N . ALA A 1 71 ? -0.046 -3.330 -7.324 1.00 82.19 71 ALA A N 1
ATOM 582 C CA . ALA A 1 71 ? -1.034 -4.374 -7.059 1.00 82.19 71 ALA A CA 1
ATOM 583 C C . ALA A 1 71 ? -0.919 -4.914 -5.624 1.00 82.19 71 ALA A C 1
ATOM 585 O O . ALA A 1 71 ? -1.925 -4.993 -4.920 1.00 82.19 71 ALA A O 1
ATOM 586 N N . GLU A 1 72 ? 0.300 -5.199 -5.158 1.00 78.62 72 GLU A N 1
ATOM 587 C CA . GLU A 1 72 ? 0.561 -5.646 -3.785 1.00 78.62 72 GLU A CA 1
ATOM 588 C C . GLU A 1 72 ? 0.093 -4.616 -2.749 1.00 78.62 72 GLU A C 1
ATOM 590 O O . GLU A 1 72 ? -0.617 -4.959 -1.803 1.00 78.62 72 GLU A O 1
ATOM 595 N N . TYR A 1 73 ? 0.421 -3.334 -2.937 1.00 81.94 73 TYR A N 1
ATOM 596 C CA . TYR A 1 73 ? -0.004 -2.284 -2.012 1.00 81.94 73 TYR A CA 1
ATOM 597 C C . TYR A 1 73 ? -1.518 -2.083 -2.007 1.00 81.94 73 TYR A C 1
ATOM 599 O O . TYR A 1 73 ? -2.084 -1.852 -0.939 1.00 81.94 73 TYR A O 1
ATOM 607 N N . ARG A 1 74 ? -2.201 -2.225 -3.150 1.00 84.3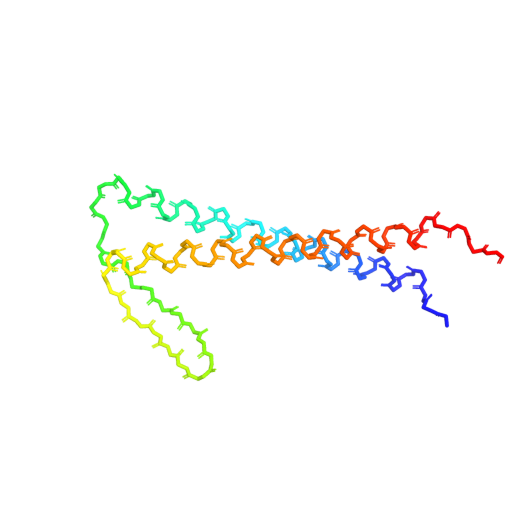1 74 ARG A N 1
ATOM 608 C CA . ARG A 1 74 ? -3.673 -2.186 -3.201 1.00 84.31 74 ARG A CA 1
ATOM 609 C C . ARG A 1 74 ? -4.304 -3.322 -2.401 1.00 84.31 74 ARG A C 1
ATOM 611 O O . ARG A 1 74 ? -5.245 -3.069 -1.649 1.00 84.31 74 ARG A O 1
ATOM 618 N N . GLU A 1 75 ? -3.773 -4.537 -2.509 1.00 87.25 75 GLU A N 1
ATOM 619 C CA . GLU A 1 75 ? -4.245 -5.668 -1.704 1.00 87.25 75 GLU A CA 1
ATOM 620 C C . GLU A 1 75 ? -3.992 -5.441 -0.208 1.00 87.25 75 GLU A C 1
ATOM 622 O O . GLU A 1 75 ? -4.894 -5.629 0.611 1.00 87.25 75 GLU A O 1
ATOM 627 N N . LEU A 1 76 ? -2.811 -4.939 0.168 1.00 79.38 76 LEU A N 1
ATOM 628 C CA . LEU A 1 76 ? -2.516 -4.593 1.561 1.00 79.38 76 LEU A CA 1
ATOM 629 C C . LEU A 1 76 ? -3.438 -3.486 2.093 1.00 79.38 76 LEU A C 1
ATOM 631 O O . LEU A 1 76 ? -3.902 -3.578 3.230 1.00 79.38 76 LEU A O 1
ATOM 635 N N . ILE A 1 77 ? -3.742 -2.458 1.294 1.00 83.25 77 ILE A N 1
ATOM 636 C CA . ILE A 1 77 ? -4.699 -1.402 1.662 1.00 83.25 77 ILE A CA 1
ATOM 637 C C . ILE A 1 77 ? -6.072 -2.015 1.938 1.00 83.25 77 ILE A C 1
ATOM 639 O O . ILE A 1 77 ? -6.630 -1.766 3.006 1.00 83.25 77 ILE A O 1
ATOM 643 N N . LYS A 1 78 ? -6.573 -2.870 1.041 1.00 89.31 78 LYS A N 1
ATOM 644 C CA . LYS A 1 78 ? -7.866 -3.550 1.200 1.00 89.31 78 LYS A CA 1
ATOM 645 C C . LYS A 1 78 ? -7.918 -4.391 2.478 1.00 89.31 78 LYS A C 1
ATOM 647 O O . LYS A 1 78 ? -8.892 -4.329 3.226 1.00 89.31 78 LYS A O 1
ATOM 652 N N . GLN A 1 79 ? -6.853 -5.132 2.781 1.00 84.81 79 GLN A N 1
ATOM 653 C CA . GLN A 1 79 ? -6.746 -5.888 4.034 1.00 84.81 79 GLN A CA 1
ATOM 654 C C . GLN A 1 79 ? -6.762 -4.966 5.263 1.00 84.81 79 GLN A C 1
ATOM 656 O O . GLN A 1 79 ? -7.416 -5.269 6.264 1.00 84.81 79 GLN A O 1
ATOM 661 N N . LYS A 1 80 ? -6.069 -3.820 5.208 1.00 85.94 80 LYS A N 1
ATOM 662 C CA . LYS A 1 80 ? -6.080 -2.830 6.297 1.00 85.94 80 LYS A CA 1
ATOM 663 C C . LYS A 1 80 ? -7.454 -2.193 6.478 1.00 85.94 80 LYS A C 1
ATOM 665 O O . LYS A 1 80 ? -7.866 -1.997 7.616 1.00 85.94 80 LYS A O 1
ATOM 670 N N . GLU A 1 81 ? -8.178 -1.920 5.399 1.00 89.81 81 GLU A N 1
ATOM 671 C CA . GLU A 1 81 ? -9.550 -1.404 5.449 1.00 89.81 81 GLU A CA 1
ATOM 672 C C . GLU A 1 81 ? -10.508 -2.394 6.117 1.00 89.81 81 GLU A C 1
ATOM 674 O O . GLU A 1 81 ? -11.271 -1.997 6.997 1.00 89.81 81 GLU A O 1
ATOM 679 N N . GLN A 1 82 ? -10.402 -3.686 5.799 1.00 91.19 82 GLN A N 1
ATOM 680 C CA . GLN A 1 82 ? -11.174 -4.737 6.473 1.00 91.19 82 GLN A CA 1
ATOM 681 C C . GLN A 1 82 ? -10.856 -4.815 7.976 1.00 91.19 82 GLN A C 1
ATOM 683 O O . GLN A 1 82 ? -11.765 -4.924 8.798 1.00 91.19 82 GLN A O 1
ATOM 688 N N . GLN A 1 83 ? -9.576 -4.709 8.356 1.00 86.06 83 GLN A N 1
ATOM 689 C CA . GLN A 1 83 ? -9.154 -4.689 9.765 1.00 86.06 83 GLN A CA 1
ATOM 690 C C . GLN A 1 83 ? -9.694 -3.463 10.514 1.00 86.06 83 GLN A C 1
ATOM 692 O O . GLN A 1 83 ? -10.159 -3.593 11.646 1.00 86.06 83 GLN A O 1
ATOM 697 N N . ILE A 1 84 ? -9.655 -2.286 9.881 1.00 87.81 84 ILE A N 1
ATOM 698 C CA . ILE A 1 84 ? -10.235 -1.046 10.414 1.00 87.81 84 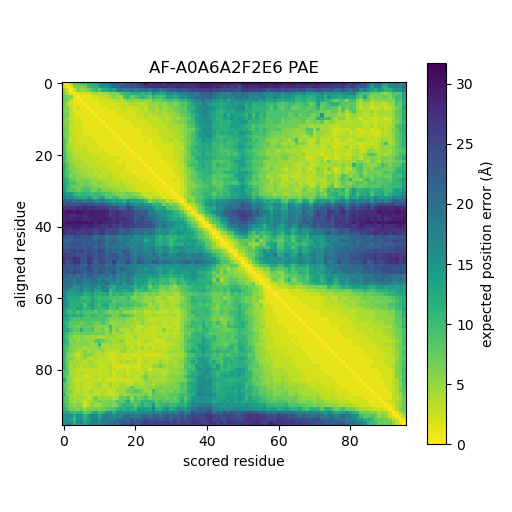ILE A CA 1
ATOM 699 C C . ILE A 1 84 ? -11.736 -1.237 10.633 1.00 87.81 84 ILE A C 1
ATOM 701 O O . ILE A 1 84 ? -12.215 -0.993 11.734 1.00 87.81 84 ILE A O 1
ATOM 705 N N . GLN A 1 85 ? -12.462 -1.739 9.630 1.00 89.75 85 GLN A N 1
ATOM 706 C CA . GLN A 1 85 ? -13.906 -1.952 9.721 1.00 89.75 85 GLN A CA 1
ATOM 707 C C . GLN A 1 85 ? -14.274 -2.917 10.857 1.00 89.75 85 GLN A C 1
ATOM 709 O O . GLN A 1 85 ? -15.180 -2.624 11.636 1.00 89.75 85 GLN A O 1
ATOM 714 N N . ALA A 1 86 ? -13.548 -4.030 10.998 1.00 89.06 86 ALA A N 1
ATOM 715 C CA . ALA A 1 86 ? -13.767 -4.992 12.075 1.00 89.06 86 ALA A CA 1
ATOM 716 C C . ALA A 1 86 ? -13.548 -4.372 13.467 1.00 89.06 86 ALA A C 1
ATOM 718 O O . ALA A 1 86 ? -14.389 -4.536 14.351 1.00 89.06 86 ALA A O 1
ATOM 719 N N . LEU A 1 87 ? -12.459 -3.618 13.658 1.00 87.75 87 LEU A N 1
ATOM 720 C CA . LEU A 1 87 ? -12.175 -2.934 14.926 1.00 87.75 87 LEU A CA 1
ATOM 721 C C . LEU A 1 87 ? -13.186 -1.825 15.228 1.00 87.75 87 LEU A C 1
ATOM 723 O O . LEU A 1 87 ? -13.613 -1.678 16.369 1.00 87.75 87 LEU A O 1
ATOM 727 N N . THR A 1 88 ? -13.608 -1.063 14.218 1.00 86.81 88 THR A N 1
ATOM 728 C CA . THR A 1 88 ? -14.650 -0.041 14.373 1.00 86.8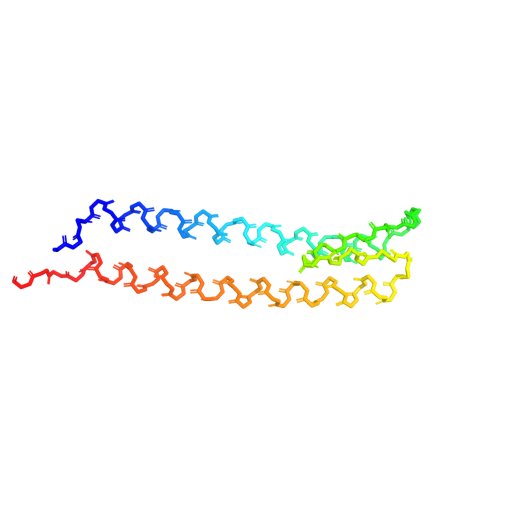1 88 THR A CA 1
ATOM 729 C C . THR A 1 88 ? -15.975 -0.662 14.808 1.00 86.81 88 THR A C 1
ATOM 731 O O . THR A 1 88 ? -16.629 -0.126 15.699 1.00 86.81 88 THR A O 1
ATOM 734 N N . LEU A 1 89 ? -16.362 -1.808 14.238 1.00 88.75 89 LEU A N 1
ATOM 735 C CA . LEU A 1 89 ? -17.548 -2.538 14.686 1.00 88.75 89 LEU A CA 1
ATOM 736 C C . LEU A 1 89 ? -17.403 -2.983 16.144 1.00 88.75 89 LEU A C 1
ATOM 738 O O . LEU A 1 89 ? -18.293 -2.709 16.941 1.00 88.75 89 LEU A O 1
ATOM 742 N N . GLN A 1 90 ? -16.271 -3.581 16.526 1.00 85.56 90 GLN A N 1
ATOM 743 C CA . GLN A 1 90 ? -16.020 -4.001 17.913 1.00 85.56 90 GLN A CA 1
ATOM 744 C C . GLN A 1 90 ? -16.101 -2.846 18.920 1.00 85.56 90 GLN A C 1
ATOM 746 O O . GLN A 1 90 ? -16.645 -3.023 20.005 1.00 85.56 90 GLN A O 1
ATOM 751 N N . LEU A 1 91 ? -15.592 -1.664 18.561 1.00 83.56 91 LEU A N 1
ATOM 752 C CA . LEU A 1 91 ? -15.658 -0.466 19.403 1.00 83.56 91 LEU A CA 1
ATOM 753 C C . LEU A 1 91 ? -17.084 0.083 19.554 1.00 83.56 91 LEU A C 1
ATOM 755 O O . LEU A 1 91 ? -17.420 0.619 20.606 1.00 83.56 91 LEU A O 1
ATOM 759 N N . ASN A 1 92 ? -17.913 -0.060 18.51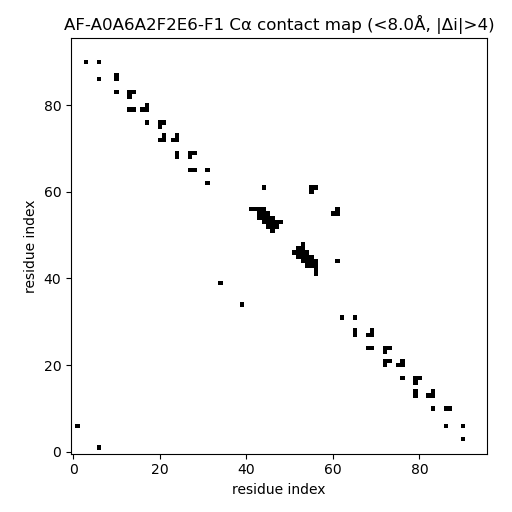8 1.00 80.31 92 ASN A N 1
ATOM 760 C CA . ASN A 1 92 ? -19.282 0.460 18.482 1.00 80.31 92 ASN A CA 1
ATOM 761 C C . ASN A 1 92 ? -20.341 -0.552 18.942 1.00 80.31 92 ASN A C 1
ATOM 763 O O . ASN A 1 92 ? -21.508 -0.185 19.076 1.00 80.31 92 ASN A O 1
ATOM 767 N N . THR A 1 93 ? -19.975 -1.819 19.160 1.00 74.56 93 THR A N 1
ATOM 768 C CA . THR A 1 93 ? -20.924 -2.826 19.644 1.00 74.56 93 THR A CA 1
ATOM 769 C C . THR A 1 93 ? -21.015 -2.704 21.167 1.00 74.56 93 THR A C 1
ATOM 771 O O . THR A 1 93 ? -19.998 -2.888 21.842 1.00 74.56 93 THR A O 1
ATOM 774 N N . PRO A 1 94 ? -22.188 -2.378 21.740 1.00 55.47 94 PRO A N 1
ATOM 775 C CA . PRO A 1 94 ? -22.327 -2.270 23.186 1.00 55.47 94 PRO A CA 1
ATOM 776 C C . PRO A 1 94 ? -22.008 -3.625 23.830 1.00 55.47 94 PRO A C 1
ATOM 778 O O . PRO A 1 94 ? -22.533 -4.658 23.410 1.00 55.47 94 PRO A O 1
ATOM 781 N N . LYS A 1 95 ? -21.109 -3.624 24.822 1.00 56.97 95 LYS A N 1
ATOM 782 C CA . LYS A 1 95 ? -20.847 -4.819 25.635 1.00 56.97 95 LYS A CA 1
ATOM 783 C C . LYS A 1 95 ? -22.132 -5.157 26.415 1.00 56.97 95 LYS A C 1
ATOM 785 O O . LYS A 1 95 ? -22.714 -4.220 26.964 1.00 56.97 95 LYS A O 1
ATOM 790 N N . PRO A 1 96 ? -22.580 -6.427 26.423 1.00 51.91 96 PRO A N 1
ATOM 791 C CA . PRO A 1 96 ? -23.723 -6.860 27.223 1.00 51.91 96 PRO A CA 1
ATOM 792 C C . PRO A 1 96 ? -23.471 -6.685 28.724 1.00 51.91 96 PRO A C 1
ATOM 794 O O . PRO A 1 96 ? -22.284 -6.714 29.135 1.00 51.91 96 PRO A O 1
#

Solvent-accessible surface area (backbone atoms only — not comparable to full-atom values): 5641 Å² total; per-residue (Å²): 129,89,52,70,71,55,54,50,54,51,45,53,51,46,51,51,50,40,53,51,45,49,53,52,39,52,49,47,50,48,58,61,52,53,72,75,60,76,91,75,80,69,65,70,50,70,47,81,50,93,95,47,72,50,76,49,62,51,64,71,59,52,52,52,49,46,54,49,52,41,51,51,41,52,53,53,39,54,54,43,52,52,53,46,54,53,52,52,48,61,74,69,50,81,80,132

Radius of gyration: 18.77 Å; Cα contacts (8 Å, |Δi|>4): 59; chains: 1; bounding box: 43×24×50 Å

Sequence (96 aa):
MENTNELYKRLETLVAHRKALSRQTDHLRVMEQEHTINGYPKMRLSIESHPHTFKTVNKAVIKKVFALLQAEYRELIKQKEQQIQALTLQLNTPKP